Protein AF-A0A945AU11-F1 (afdb_monomer)

Structure (mmCIF, N/CA/C/O backbone):
data_AF-A0A945AU11-F1
#
_entry.id   AF-A0A945AU11-F1
#
loop_
_atom_site.group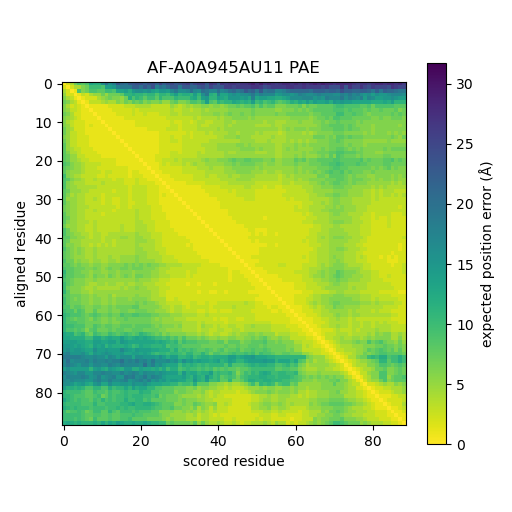_PDB
_atom_site.id
_atom_site.type_symbol
_atom_site.label_atom_id
_atom_site.label_alt_id
_atom_site.label_comp_id
_atom_site.label_asym_id
_atom_site.label_entity_id
_atom_site.label_seq_id
_atom_site.pdbx_PDB_ins_code
_atom_site.Cartn_x
_atom_site.Cartn_y
_atom_site.Cartn_z
_atom_site.occupancy
_atom_site.B_iso_or_equiv
_atom_site.auth_seq_id
_atom_site.auth_comp_id
_atom_site.auth_asy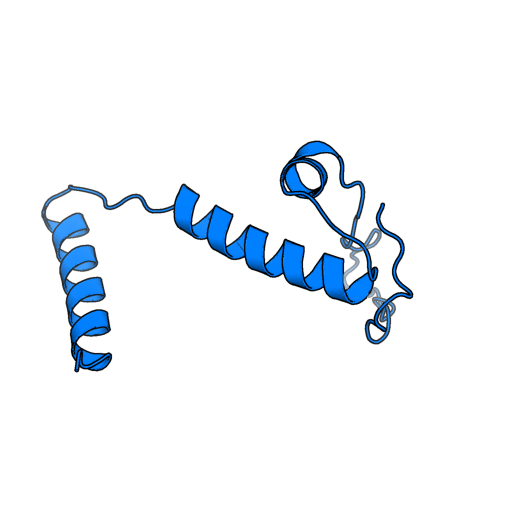m_id
_atom_site.auth_atom_id
_atom_site.pdbx_PDB_model_num
ATOM 1 N N . GLN A 1 1 ? -25.724 -14.800 5.855 1.00 51.56 1 GLN A N 1
ATOM 2 C CA . GLN A 1 1 ? -24.901 -13.909 5.008 1.00 51.56 1 GLN A CA 1
ATOM 3 C C . GLN A 1 1 ? -24.727 -12.595 5.754 1.00 51.56 1 GLN A C 1
ATOM 5 O O . GLN A 1 1 ? -25.732 -12.054 6.201 1.00 51.56 1 GLN A O 1
ATOM 10 N N . GLY A 1 2 ? -23.492 -12.126 5.957 1.00 62.88 2 GLY A N 1
ATOM 11 C CA . GLY A 1 2 ? -23.247 -10.820 6.577 1.00 62.88 2 GLY A CA 1
ATOM 12 C C . GLY A 1 2 ? -23.673 -9.702 5.628 1.00 62.88 2 GLY A C 1
ATOM 13 O O . GLY A 1 2 ? -23.357 -9.753 4.440 1.00 62.88 2 GLY A O 1
ATOM 14 N N . LYS A 1 3 ? -24.431 -8.720 6.118 1.00 78.81 3 LYS A N 1
ATOM 15 C CA . LYS A 1 3 ? -24.800 -7.551 5.317 1.00 78.81 3 LYS A CA 1
ATOM 16 C C . LYS A 1 3 ? -23.648 -6.556 5.405 1.00 78.81 3 LYS A C 1
ATOM 18 O O . LYS A 1 3 ? -23.377 -6.033 6.476 1.00 78.81 3 LYS A O 1
ATOM 23 N N . ILE A 1 4 ? -22.990 -6.266 4.284 1.00 77.00 4 ILE A N 1
ATOM 24 C CA . ILE A 1 4 ? -21.866 -5.309 4.217 1.00 77.00 4 ILE A CA 1
ATOM 25 C C . ILE A 1 4 ? -22.246 -3.936 4.803 1.00 77.00 4 ILE A C 1
ATOM 27 O O . ILE A 1 4 ? -21.433 -3.284 5.448 1.00 77.00 4 ILE A O 1
ATOM 31 N N . LYS A 1 5 ? -23.511 -3.525 4.644 1.00 79.31 5 LYS A N 1
ATOM 32 C CA . LYS A 1 5 ? -24.057 -2.309 5.260 1.00 79.31 5 LYS A CA 1
ATOM 33 C C . LYS A 1 5 ? -23.874 -2.283 6.784 1.00 79.31 5 LYS A C 1
ATOM 35 O O . LYS A 1 5 ? -23.565 -1.228 7.327 1.00 79.31 5 LYS A O 1
ATOM 40 N N . ASP A 1 6 ? -24.046 -3.424 7.444 1.00 90.38 6 ASP A N 1
ATOM 41 C CA . ASP A 1 6 ? -23.943 -3.533 8.899 1.00 90.38 6 ASP A CA 1
ATOM 42 C C . ASP A 1 6 ? -22.470 -3.425 9.341 1.00 90.38 6 ASP A C 1
ATOM 44 O O . ASP A 1 6 ? -22.188 -2.838 10.380 1.00 90.38 6 ASP A O 1
ATOM 48 N N . ALA A 1 7 ? -21.520 -3.887 8.514 1.00 90.06 7 ALA A N 1
ATOM 49 C CA . ALA A 1 7 ? -20.084 -3.770 8.787 1.00 90.06 7 ALA A CA 1
ATOM 50 C C . ALA A 1 7 ? -19.599 -2.310 8.776 1.00 90.06 7 ALA A C 1
ATOM 52 O O . ALA A 1 7 ? -18.941 -1.883 9.717 1.00 90.06 7 ALA A O 1
ATOM 53 N N . TYR A 1 8 ? -19.989 -1.515 7.771 1.00 91.75 8 TYR A N 1
ATOM 54 C CA . TYR A 1 8 ? -19.639 -0.086 7.732 1.00 91.75 8 TYR A CA 1
ATOM 55 C C . TYR A 1 8 ? -20.276 0.713 8.872 1.00 91.75 8 TYR A C 1
ATOM 57 O O . TYR A 1 8 ? -19.705 1.690 9.351 1.00 91.75 8 TYR A O 1
ATOM 65 N N . GLN A 1 9 ? -21.489 0.345 9.293 1.00 94.62 9 GLN A N 1
ATOM 66 C CA . GLN A 1 9 ? -22.121 0.988 10.447 1.00 94.62 9 GLN A CA 1
ATOM 67 C C . GLN A 1 9 ? -21.356 0.689 11.737 1.00 94.62 9 GLN A C 1
ATOM 69 O O . GLN A 1 9 ? -21.216 1.578 12.576 1.00 94.62 9 GLN A O 1
ATOM 74 N N . GLU A 1 10 ? -20.847 -0.533 11.876 1.00 94.44 10 GLU A N 1
ATOM 75 C CA . GLU A 1 10 ? -20.072 -0.935 13.043 1.00 94.44 10 GLU A CA 1
ATOM 76 C C . GLU A 1 10 ? -18.672 -0.313 13.065 1.00 94.44 10 GLU A C 1
ATOM 78 O O . GLU A 1 10 ? -18.254 0.178 14.107 1.00 94.44 10 GLU A O 1
ATOM 83 N N . GLU A 1 11 ? -17.991 -0.220 11.921 1.00 93.94 11 GLU A N 1
ATOM 84 C CA . GLU A 1 11 ? -16.708 0.486 11.798 1.00 93.94 11 GLU A CA 1
ATOM 85 C C . GLU A 1 11 ? -16.824 1.943 12.277 1.00 93.94 11 GLU A C 1
ATOM 87 O O . GLU A 1 11 ? -16.068 2.390 13.142 1.00 93.94 11 GLU A O 1
ATOM 92 N N . HIS A 1 12 ? -17.834 2.679 11.794 1.00 95.44 12 HIS A N 1
ATOM 93 C CA . HIS A 1 12 ? -18.073 4.051 12.243 1.00 95.44 12 HIS A CA 1
ATOM 94 C C . HIS A 1 12 ? -18.436 4.126 13.729 1.00 95.44 12 HIS A C 1
ATOM 96 O O . HIS A 1 12 ? -17.995 5.050 14.415 1.00 95.44 12 HIS A O 1
ATOM 102 N N . ARG A 1 13 ? -19.237 3.179 14.244 1.00 96.06 13 ARG A N 1
ATOM 103 C CA . ARG A 1 13 ? -19.553 3.108 15.678 1.00 96.06 13 ARG A CA 1
ATOM 104 C C . ARG A 1 13 ? -18.272 2.952 16.496 1.00 96.06 13 ARG A C 1
ATOM 106 O O . ARG A 1 13 ? -18.081 3.719 17.436 1.00 96.06 13 ARG A O 1
ATOM 113 N N . ALA A 1 14 ? -17.415 2.002 16.128 1.00 96.00 14 ALA A N 1
ATOM 114 C CA . ALA A 1 14 ? -16.159 1.718 16.811 1.00 96.00 14 ALA A CA 1
ATOM 115 C C . ALA A 1 14 ? -15.215 2.928 16.783 1.00 96.00 14 ALA A C 1
ATOM 117 O O . ALA A 1 14 ? -14.693 3.321 17.826 1.00 96.00 14 ALA A O 1
ATOM 118 N N . LEU A 1 15 ? -15.075 3.588 15.628 1.00 96.62 15 LEU A N 1
ATOM 119 C CA . LEU A 1 15 ? -14.280 4.810 15.501 1.00 96.62 15 LEU A CA 1
ATOM 120 C C . LEU A 1 15 ? -14.810 5.928 16.410 1.00 96.62 15 LEU A C 1
ATOM 122 O O . LEU A 1 15 ? -14.051 6.508 17.183 1.00 96.62 15 LEU A O 1
ATOM 126 N N . ILE A 1 16 ? -16.114 6.218 16.368 1.00 97.75 16 ILE A N 1
ATOM 127 C CA . ILE A 1 16 ? -16.713 7.267 17.208 1.00 97.75 16 ILE A CA 1
ATOM 128 C C . ILE A 1 16 ? -16.532 6.944 18.696 1.00 97.75 16 ILE A C 1
ATOM 130 O O . ILE A 1 16 ? -16.207 7.842 19.475 1.00 97.75 16 ILE A O 1
ATOM 134 N N . GLN A 1 17 ? -16.727 5.684 19.090 1.00 98.12 17 GLN A N 1
ATOM 135 C CA . GLN A 1 17 ? -16.548 5.243 20.472 1.00 98.12 17 GLN A CA 1
ATOM 136 C C . GLN A 1 17 ? -15.092 5.413 20.927 1.00 98.12 17 GLN A C 1
ATOM 138 O O . GLN A 1 17 ? -14.862 6.009 21.973 1.00 98.12 17 GLN A O 1
ATOM 143 N N . SER A 1 18 ? -14.119 4.997 20.107 1.00 97.69 18 SER A N 1
ATOM 144 C CA . SER A 1 18 ? -12.681 5.131 20.401 1.00 97.69 18 SER A CA 1
ATOM 145 C C . SER A 1 18 ? -12.259 6.576 20.686 1.00 97.69 18 SER A C 1
ATOM 147 O O . SER A 1 18 ? -11.452 6.825 21.580 1.00 97.69 18 SER A O 1
ATOM 149 N N . ILE A 1 19 ? -12.852 7.539 19.970 1.00 97.62 19 ILE A N 1
ATOM 150 C CA . ILE A 1 19 ? -12.599 8.972 20.161 1.00 97.62 19 ILE A CA 1
ATOM 151 C C . ILE A 1 19 ? -13.238 9.469 21.460 1.00 97.62 19 ILE A C 1
ATOM 153 O O . ILE A 1 19 ? -12.611 10.218 22.201 1.00 97.62 19 ILE A O 1
ATOM 157 N N . ARG A 1 20 ? -14.489 9.077 21.734 1.00 98.25 20 ARG A N 1
ATOM 158 C CA . ARG A 1 20 ? -15.238 9.535 22.918 1.00 98.25 20 ARG A CA 1
ATOM 159 C C . ARG A 1 20 ? -14.699 8.971 24.227 1.00 98.25 20 ARG A C 1
ATOM 161 O O . ARG A 1 20 ? -14.749 9.671 25.231 1.00 98.25 20 ARG A O 1
ATOM 168 N N . ASP A 1 21 ? -14.201 7.743 24.191 1.00 98.25 21 ASP A N 1
ATOM 169 C CA . ASP A 1 21 ? -13.670 7.042 25.362 1.00 98.25 21 ASP A CA 1
ATOM 170 C C . ASP A 1 21 ? -12.162 7.254 25.548 1.00 98.25 21 ASP A C 1
ATOM 172 O O . ASP A 1 21 ? -11.576 6.695 26.472 1.00 98.25 21 ASP A O 1
ATOM 176 N N . GLU A 1 22 ? -11.516 8.018 24.659 1.00 97.19 22 GLU A N 1
ATOM 177 C CA . GLU A 1 22 ? -10.057 8.186 24.627 1.00 97.19 22 GLU A CA 1
ATOM 178 C C . GLU A 1 22 ? -9.311 6.834 24.573 1.00 97.19 22 GLU A C 1
ATOM 180 O O . GLU A 1 22 ? -8.255 6.658 25.180 1.00 97.19 22 GLU A O 1
ATOM 185 N N . GLN A 1 23 ? -9.865 5.859 23.843 1.00 97.75 23 GLN A N 1
ATOM 186 C CA . GLN A 1 23 ? -9.302 4.517 23.646 1.00 97.75 23 GLN A CA 1
ATOM 187 C C . GLN A 1 23 ? -9.015 4.279 22.156 1.00 97.75 23 GLN A C 1
ATOM 189 O O . GLN A 1 23 ? -9.857 3.705 21.465 1.00 97.75 23 GLN A O 1
ATOM 194 N N . PRO A 1 24 ? -7.859 4.721 21.624 1.00 95.25 24 PRO A N 1
ATOM 195 C CA . PRO A 1 24 ? -7.579 4.680 20.192 1.00 95.25 24 PRO A CA 1
ATOM 196 C C . PRO A 1 24 ? -7.530 3.261 19.618 1.00 95.25 24 PRO A C 1
ATOM 198 O O . PRO A 1 24 ? -6.900 2.366 20.182 1.00 95.25 24 PRO A O 1
ATOM 201 N N . ILE A 1 25 ? -8.109 3.091 18.430 1.00 96.12 25 ILE A N 1
ATOM 202 C CA . ILE A 1 25 ? -7.925 1.901 17.593 1.00 96.12 25 ILE A CA 1
ATOM 203 C C . ILE A 1 25 ? -6.739 2.171 16.658 1.00 96.12 25 ILE A C 1
ATOM 205 O O . ILE A 1 25 ? -6.750 3.146 15.906 1.00 96.12 25 ILE A O 1
ATOM 209 N N . VAL A 1 26 ? -5.699 1.332 16.713 1.00 95.31 26 VAL A N 1
ATOM 210 C CA . VAL A 1 26 ? -4.469 1.505 15.920 1.00 95.31 26 VAL A CA 1
ATOM 211 C C . VAL A 1 26 ? -4.289 0.331 14.962 1.00 95.31 26 VAL A C 1
ATOM 213 O O . VAL A 1 26 ? -3.768 -0.715 15.334 1.00 95.31 26 VAL A O 1
ATOM 216 N N . GLU A 1 27 ? -4.667 0.541 13.702 1.00 95.31 27 GLU A N 1
ATOM 217 C CA . GLU A 1 27 ? -4.538 -0.442 12.609 1.00 95.31 27 GLU A CA 1
ATOM 218 C C . GLU A 1 27 ? -3.487 -0.018 11.566 1.00 95.31 27 GLU A C 1
ATOM 220 O O . GLU A 1 27 ? -3.472 -0.494 10.427 1.00 95.31 27 GLU A O 1
ATOM 225 N N . LEU A 1 28 ? -2.592 0.905 11.944 1.00 95.56 28 LEU A N 1
ATOM 226 C CA . LEU A 1 28 ? -1.618 1.521 11.038 1.00 95.56 28 LEU A CA 1
ATOM 227 C C . LEU A 1 28 ? -0.766 0.475 10.313 1.00 95.56 28 LEU A C 1
ATOM 229 O O . LEU A 1 28 ? -0.630 0.538 9.094 1.00 95.56 28 LEU A O 1
ATOM 233 N N . GLN A 1 29 ? -0.220 -0.493 11.053 1.00 96.38 29 GLN A N 1
ATOM 234 C CA . GLN A 1 29 ? 0.638 -1.528 10.479 1.00 96.38 29 GLN A CA 1
ATOM 235 C C . GLN A 1 29 ? -0.131 -2.407 9.489 1.00 96.38 29 GLN A C 1
ATOM 237 O O . GLN A 1 29 ? 0.296 -2.559 8.354 1.00 96.38 29 GLN A O 1
ATOM 242 N N . GLN A 1 30 ? -1.302 -2.915 9.874 1.00 96.50 30 GLN A N 1
ATOM 243 C CA . GLN A 1 30 ? -2.123 -3.767 9.005 1.00 96.50 30 GLN A CA 1
ATOM 244 C C . GLN A 1 30 ? -2.554 -3.033 7.727 1.00 96.50 30 GLN A C 1
ATOM 246 O O . GLN A 1 30 ? -2.566 -3.615 6.643 1.00 96.50 30 GLN A O 1
ATOM 251 N N . THR A 1 31 ? -2.861 -1.740 7.837 1.00 96.56 31 THR A N 1
ATOM 252 C CA . THR A 1 31 ? -3.244 -0.898 6.696 1.00 96.56 31 THR A CA 1
ATOM 253 C C . THR A 1 31 ? -2.058 -0.622 5.770 1.00 96.56 31 THR A C 1
ATOM 255 O O . THR A 1 31 ? -2.187 -0.714 4.542 1.00 96.56 31 THR A O 1
ATOM 258 N N . ALA A 1 32 ? -0.892 -0.313 6.344 1.00 96.56 32 ALA A N 1
ATOM 259 C CA . ALA A 1 32 ? 0.3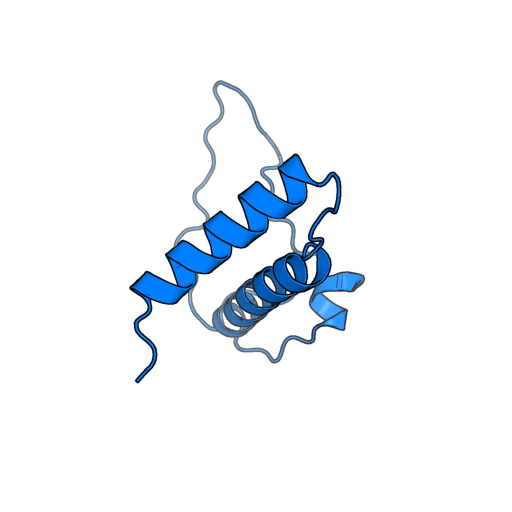49 -0.154 5.595 1.00 96.56 32 ALA A CA 1
ATOM 260 C C . ALA A 1 32 ? 0.713 -1.457 4.873 1.00 96.56 32 ALA A C 1
ATOM 262 O O . ALA A 1 32 ? 1.026 -1.435 3.680 1.00 96.56 32 ALA A O 1
ATOM 263 N N . ASP A 1 33 ? 0.566 -2.593 5.555 1.00 96.94 33 ASP A N 1
ATOM 264 C CA . ASP A 1 33 ? 0.911 -3.889 4.999 1.00 96.94 33 ASP A CA 1
ATOM 265 C C . ASP A 1 33 ? -0.031 -4.291 3.858 1.00 96.94 33 ASP A C 1
ATOM 267 O O . ASP A 1 33 ? 0.421 -4.712 2.793 1.00 96.94 33 ASP A O 1
ATOM 271 N N . SER A 1 34 ? -1.339 -4.072 4.024 1.00 97.31 34 SER A N 1
ATOM 272 C CA . SER A 1 34 ? -2.347 -4.270 2.973 1.00 97.31 34 SER A CA 1
ATOM 273 C C . SER A 1 34 ? -2.026 -3.456 1.712 1.00 97.31 34 SER A C 1
ATOM 275 O O . SER A 1 34 ? -2.051 -3.972 0.588 1.00 97.31 34 SER A O 1
ATOM 277 N N . SER A 1 35 ? -1.629 -2.195 1.897 1.00 97.06 35 SER A N 1
ATOM 278 C CA . SER A 1 35 ? -1.222 -1.314 0.797 1.00 97.06 35 SER A CA 1
ATOM 279 C C . SER A 1 35 ? 0.052 -1.814 0.109 1.00 97.06 35 SER A C 1
ATOM 281 O O . SER A 1 35 ?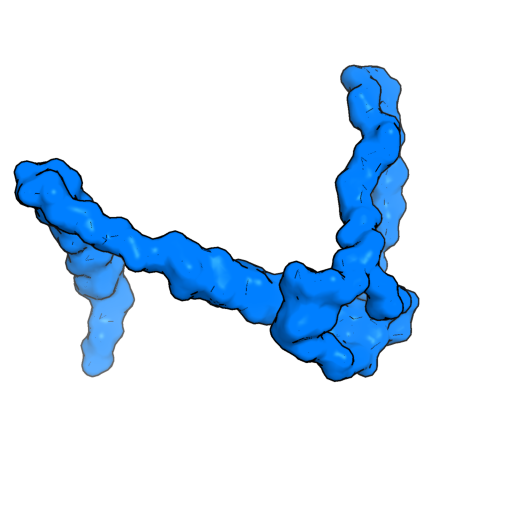 0.130 -1.827 -1.122 1.00 97.06 35 SER A O 1
ATOM 283 N N . MET A 1 36 ? 1.037 -2.285 0.879 1.00 96.81 36 MET A N 1
ATOM 284 C CA . MET A 1 36 ? 2.273 -2.855 0.341 1.00 96.81 36 MET A CA 1
ATOM 285 C C . MET A 1 36 ? 2.010 -4.128 -0.475 1.00 96.81 36 MET A C 1
ATOM 287 O O . MET A 1 36 ? 2.589 -4.294 -1.548 1.00 96.81 36 MET A O 1
ATOM 291 N N . VAL A 1 37 ? 1.086 -4.997 -0.048 1.00 96.50 37 VAL A N 1
ATOM 292 C CA . VAL A 1 37 ? 0.686 -6.185 -0.827 1.00 96.50 37 VAL A CA 1
ATOM 293 C C . VAL A 1 37 ? 0.105 -5.797 -2.192 1.00 96.50 37 VAL A C 1
ATOM 295 O O . VAL A 1 37 ? 0.425 -6.430 -3.203 1.00 96.50 37 VAL A O 1
ATOM 298 N N . ALA A 1 38 ? -0.698 -4.732 -2.264 1.00 96.88 38 ALA A N 1
ATOM 299 C CA . ALA A 1 38 ? -1.206 -4.232 -3.542 1.00 96.88 38 ALA A CA 1
ATOM 300 C C . ALA A 1 38 ? -0.069 -3.742 -4.464 1.00 96.88 38 ALA A C 1
ATOM 302 O O . ALA A 1 38 ? -0.065 -4.035 -5.665 1.00 96.88 38 ALA A O 1
ATOM 303 N N . ILE A 1 39 ? 0.928 -3.045 -3.905 1.00 95.38 39 ILE A N 1
ATOM 304 C CA . ILE A 1 39 ? 2.119 -2.593 -4.642 1.00 95.38 39 ILE A CA 1
ATOM 305 C C . ILE A 1 39 ? 2.941 -3.793 -5.130 1.00 95.38 39 ILE A C 1
ATOM 307 O O . ILE A 1 39 ? 3.299 -3.841 -6.306 1.00 95.38 39 ILE A O 1
ATOM 311 N N . LEU A 1 40 ? 3.180 -4.789 -4.274 1.00 96.62 40 LEU A N 1
ATOM 312 C CA . LEU A 1 40 ? 3.864 -6.039 -4.621 1.00 96.62 40 LEU A CA 1
ATOM 313 C C . LEU A 1 40 ? 3.215 -6.726 -5.825 1.00 96.62 40 LEU A C 1
ATOM 315 O O . LEU A 1 40 ? 3.903 -7.062 -6.790 1.00 96.62 40 LEU A O 1
ATOM 319 N N . GLY A 1 41 ? 1.888 -6.887 -5.804 1.00 94.94 41 GLY A N 1
ATOM 320 C CA . GLY A 1 41 ? 1.142 -7.484 -6.912 1.00 94.94 41 GLY A CA 1
ATOM 321 C C . GLY A 1 41 ? 1.297 -6.696 -8.216 1.00 94.94 41 GLY A C 1
ATOM 322 O O . GLY A 1 41 ? 1.547 -7.278 -9.275 1.00 94.94 41 GLY A O 1
ATOM 323 N N . ARG A 1 42 ? 1.231 -5.362 -8.139 1.00 94.62 42 ARG A N 1
ATOM 324 C CA . ARG A 1 42 ? 1.461 -4.472 -9.286 1.00 94.62 42 ARG A CA 1
ATOM 325 C C . ARG A 1 42 ? 2.874 -4.625 -9.857 1.00 94.62 42 ARG A C 1
ATOM 327 O O . ARG A 1 42 ? 3.023 -4.769 -11.070 1.00 94.62 42 ARG A O 1
ATOM 334 N N . VAL A 1 43 ? 3.908 -4.602 -9.016 1.00 95.06 43 VAL A N 1
ATOM 335 C CA . VAL A 1 43 ? 5.308 -4.734 -9.460 1.00 95.06 43 VAL A CA 1
ATOM 336 C C . VAL A 1 43 ? 5.554 -6.121 -10.055 1.00 95.06 43 VAL A C 1
ATOM 338 O O . VAL A 1 43 ? 6.178 -6.227 -11.113 1.00 95.06 43 VAL A O 1
ATOM 341 N N . ALA A 1 44 ? 5.007 -7.179 -9.453 1.00 95.31 44 ALA A N 1
ATOM 342 C CA . ALA A 1 44 ? 5.088 -8.533 -9.996 1.00 95.31 44 ALA A CA 1
ATOM 343 C C . ALA A 1 44 ? 4.453 -8.627 -11.394 1.00 95.31 44 ALA A C 1
ATOM 345 O O . ALA A 1 44 ? 5.062 -9.180 -12.311 1.00 95.31 44 ALA A O 1
ATOM 346 N N . ALA A 1 45 ? 3.279 -8.021 -11.599 1.00 94.75 45 ALA A N 1
ATOM 347 C CA . ALA A 1 45 ? 2.620 -7.986 -12.904 1.00 94.75 45 ALA A CA 1
ATOM 348 C C . ALA A 1 45 ? 3.439 -7.215 -13.956 1.00 94.75 45 ALA A C 1
ATOM 350 O O . ALA A 1 45 ? 3.594 -7.673 -15.088 1.00 94.75 45 ALA A O 1
ATOM 351 N N . TYR A 1 46 ? 3.994 -6.057 -13.593 1.00 93.94 46 TYR A N 1
ATOM 352 C CA . TYR A 1 46 ? 4.741 -5.206 -14.527 1.00 93.94 46 TYR A CA 1
ATOM 353 C C . TYR A 1 46 ? 6.100 -5.790 -14.908 1.00 93.94 46 TYR A C 1
ATOM 355 O O . TYR A 1 46 ? 6.529 -5.666 -16.055 1.00 93.94 46 TYR A O 1
ATOM 363 N N . THR A 1 47 ? 6.761 -6.461 -13.968 1.00 94.38 47 THR A N 1
ATOM 364 C CA . THR A 1 47 ? 8.089 -7.052 -14.184 1.00 94.38 47 THR A CA 1
ATOM 365 C C . THR A 1 47 ? 8.033 -8.491 -14.694 1.00 94.38 47 THR A C 1
ATOM 367 O O . THR A 1 47 ? 8.998 -8.974 -15.284 1.00 94.38 47 THR A O 1
ATOM 370 N N . GLY A 1 48 ? 6.915 -9.194 -14.484 1.00 95.19 48 GLY A N 1
ATOM 371 C CA . GLY A 1 48 ? 6.805 -10.630 -14.752 1.00 95.19 48 GLY A CA 1
ATOM 372 C C . GLY A 1 48 ? 7.716 -11.475 -13.854 1.00 95.19 48 GLY A C 1
ATOM 373 O O . GLY A 1 48 ? 8.107 -12.579 -14.236 1.00 95.19 48 GLY A O 1
ATOM 374 N N . LYS A 1 49 ? 8.119 -10.947 -12.690 1.00 94.31 49 LYS A N 1
ATOM 375 C CA . LYS A 1 49 ? 9.021 -11.603 -11.736 1.00 94.31 49 LYS A CA 1
ATOM 376 C C . LYS A 1 49 ? 8.311 -11.888 -10.419 1.00 94.31 49 LYS A C 1
ATOM 378 O O . LYS A 1 49 ? 7.350 -11.221 -10.048 1.00 94.31 49 LYS A O 1
ATOM 383 N N . LYS A 1 50 ? 8.832 -12.876 -9.688 1.00 94.38 50 LYS A N 1
ATOM 384 C CA . LYS A 1 50 ? 8.497 -13.060 -8.276 1.00 94.38 50 LYS A CA 1
ATOM 385 C C . LYS A 1 50 ? 9.155 -11.929 -7.487 1.00 94.38 50 LYS A C 1
ATOM 387 O O . LYS A 1 50 ? 10.371 -11.784 -7.553 1.00 94.38 50 LYS A O 1
ATOM 392 N N . VAL A 1 51 ? 8.354 -11.170 -6.752 1.00 95.25 51 VAL A N 1
ATOM 393 C CA . VAL A 1 51 ? 8.811 -10.075 -5.890 1.00 95.25 51 VAL A CA 1
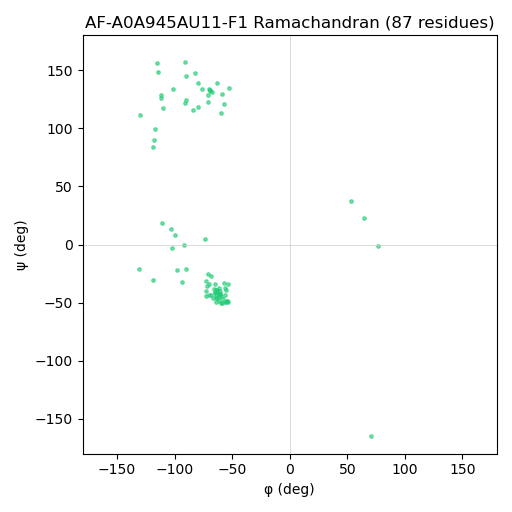ATOM 394 C C . VAL A 1 51 ? 8.572 -10.491 -4.440 1.00 95.25 51 VAL A C 1
ATOM 396 O O . VAL A 1 51 ? 7.479 -10.959 -4.116 1.00 95.25 51 VAL A O 1
ATOM 399 N N . SER A 1 52 ? 9.595 -10.401 -3.589 1.00 96.62 52 SER A N 1
ATOM 400 C CA . SER A 1 52 ? 9.474 -10.697 -2.158 1.00 96.62 52 SER A CA 1
ATOM 401 C C . SER A 1 52 ? 9.126 -9.441 -1.364 1.00 96.62 52 SER A C 1
ATOM 403 O O . SER A 1 52 ? 9.386 -8.318 -1.796 1.00 96.62 52 SER A O 1
ATOM 405 N N . TRP A 1 53 ? 8.545 -9.655 -0.185 1.00 96.50 53 TRP A N 1
ATOM 406 C CA . TRP A 1 53 ? 8.290 -8.594 0.784 1.00 96.50 53 TRP A CA 1
ATOM 407 C C . TRP A 1 53 ? 9.573 -7.845 1.161 1.00 96.50 53 TRP A C 1
ATOM 409 O O . TRP A 1 53 ? 9.624 -6.620 1.063 1.00 96.50 53 TRP A O 1
ATOM 419 N N . ASP A 1 54 ? 10.621 -8.594 1.511 1.00 97.12 54 ASP A N 1
ATOM 420 C CA . ASP A 1 54 ? 11.923 -8.040 1.886 1.00 97.12 54 ASP A CA 1
ATOM 421 C C . ASP A 1 54 ? 12.491 -7.177 0.760 1.00 97.12 54 ASP A C 1
ATOM 423 O O . ASP A 1 54 ? 12.817 -6.021 0.996 1.00 97.12 54 ASP A O 1
ATOM 427 N N . PHE A 1 55 ? 12.466 -7.657 -0.491 1.00 95.94 55 PHE A N 1
ATOM 428 C CA . PHE A 1 55 ? 12.949 -6.869 -1.625 1.00 95.94 55 PHE A CA 1
ATOM 429 C C . PHE A 1 55 ? 12.255 -5.502 -1.707 1.00 95.94 55 PHE A 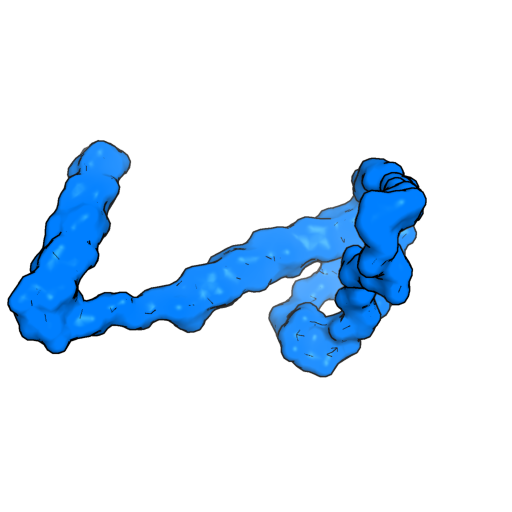C 1
ATOM 431 O O . PHE A 1 55 ? 12.918 -4.474 -1.812 1.00 95.94 55 PHE A O 1
ATOM 438 N N . MET A 1 56 ? 10.921 -5.462 -1.619 1.00 95.31 56 MET A N 1
ATOM 439 C CA . MET A 1 56 ? 10.180 -4.198 -1.721 1.00 95.31 56 MET A CA 1
ATOM 440 C C . MET A 1 56 ? 10.395 -3.256 -0.539 1.00 95.31 56 MET A C 1
ATOM 442 O O . MET A 1 56 ? 10.230 -2.049 -0.700 1.00 95.31 56 MET A O 1
ATOM 446 N N . THR A 1 57 ? 10.711 -3.788 0.640 1.00 94.69 57 THR A N 1
ATOM 447 C CA . THR A 1 57 ? 10.809 -2.999 1.875 1.00 94.69 57 THR A CA 1
ATOM 448 C C . THR A 1 57 ? 12.239 -2.601 2.226 1.00 94.69 57 THR A C 1
ATOM 450 O O . THR A 1 57 ? 12.417 -1.622 2.949 1.00 94.69 57 THR A O 1
ATOM 453 N N . THR A 1 58 ? 13.252 -3.309 1.715 1.00 95.31 58 THR A N 1
ATOM 454 C CA . THR A 1 58 ? 14.657 -3.088 2.094 1.00 95.31 58 THR A CA 1
ATOM 455 C C . THR A 1 58 ? 15.633 -2.954 0.921 1.00 95.31 58 THR A C 1
ATOM 457 O O . THR A 1 58 ? 16.698 -2.371 1.121 1.00 95.31 58 THR A O 1
ATOM 460 N N . GLU A 1 59 ? 15.304 -3.435 -0.286 1.00 95.31 59 GLU A N 1
ATOM 461 C CA . GLU A 1 59 ? 16.266 -3.518 -1.407 1.00 95.31 59 GLU A CA 1
ATOM 462 C C . GLU A 1 59 ? 15.882 -2.691 -2.646 1.00 95.31 59 GLU A C 1
ATOM 464 O O . GLU A 1 59 ? 16.769 -2.231 -3.362 1.00 95.31 59 GLU A O 1
ATOM 469 N N . SER A 1 60 ? 14.587 -2.496 -2.911 1.00 94.44 60 SER A N 1
ATOM 470 C CA . SER A 1 60 ? 14.066 -1.822 -4.110 1.00 94.44 60 SER A CA 1
ATOM 471 C C . SER A 1 60 ? 14.623 -0.403 -4.266 1.00 94.44 60 SER A C 1
ATOM 473 O O . SER A 1 60 ? 14.364 0.466 -3.433 1.00 94.44 60 SER A O 1
ATOM 475 N N . ALA A 1 61 ? 15.294 -0.130 -5.388 1.00 94.88 61 ALA A N 1
ATOM 476 C CA . ALA A 1 61 ? 15.819 1.191 -5.739 1.00 94.88 61 ALA A CA 1
ATOM 477 C C . ALA A 1 61 ? 14.921 1.965 -6.724 1.00 94.88 61 ALA A C 1
ATOM 479 O O . ALA A 1 61 ? 15.314 3.018 -7.237 1.00 94.88 61 ALA A O 1
ATOM 480 N N . LEU A 1 62 ? 13.721 1.452 -7.020 1.00 90.94 62 LEU A N 1
ATOM 481 C CA . LEU A 1 62 ? 12.760 2.104 -7.906 1.00 90.94 62 LEU A CA 1
ATOM 482 C C . LEU A 1 62 ? 12.338 3.493 -7.391 1.00 90.94 62 LEU A C 1
ATOM 484 O O . LEU A 1 62 ? 11.602 3.615 -6.414 1.00 90.94 62 LEU A O 1
ATOM 488 N N . ASP A 1 63 ? 12.721 4.533 -8.131 1.00 90.56 63 ASP A N 1
ATOM 489 C CA . ASP A 1 63 ? 12.296 5.912 -7.894 1.00 90.56 63 ASP A CA 1
ATOM 490 C C . ASP A 1 63 ? 11.341 6.381 -9.000 1.00 90.56 63 ASP A C 1
ATOM 492 O O . ASP A 1 63 ? 11.699 6.440 -10.179 1.00 90.56 63 ASP A O 1
ATOM 496 N N . LEU A 1 64 ? 10.108 6.701 -8.607 1.00 86.81 64 LEU A N 1
ATOM 497 C CA . LEU A 1 64 ? 9.062 7.222 -9.491 1.00 86.81 64 LEU A CA 1
ATOM 498 C C . LEU A 1 64 ? 8.867 8.735 -9.340 1.00 86.81 64 LEU A C 1
ATOM 500 O O . LEU A 1 64 ? 8.027 9.315 -10.032 1.00 86.81 64 LEU A O 1
ATOM 504 N N . PHE A 1 65 ? 9.589 9.376 -8.422 1.00 88.44 65 PHE A N 1
ATOM 505 C CA . PHE A 1 65 ? 9.416 10.788 -8.142 1.00 88.44 65 PHE A CA 1
ATOM 506 C C . PHE A 1 65 ? 10.059 11.641 -9.250 1.00 88.44 65 PHE A C 1
ATOM 508 O O . PHE A 1 65 ? 11.205 11.395 -9.645 1.00 88.44 65 PHE A O 1
ATOM 515 N N . PRO A 1 66 ? 9.363 12.671 -9.765 1.00 87.19 66 PRO A N 1
ATOM 516 C CA . PRO A 1 66 ? 9.941 13.570 -10.755 1.00 87.19 66 PRO A CA 1
ATOM 517 C C . PRO A 1 66 ? 11.208 14.257 -10.236 1.00 87.19 66 PRO A C 1
ATOM 519 O O . PRO A 1 66 ? 11.200 14.886 -9.180 1.00 87.19 66 PRO A O 1
ATOM 522 N N . LYS A 1 67 ? 12.299 14.205 -11.009 1.00 86.00 67 LYS A N 1
ATOM 523 C CA . LYS A 1 67 ? 13.565 14.868 -10.641 1.00 86.00 67 LYS A CA 1
ATOM 524 C C . LYS A 1 67 ? 13.498 16.392 -10.728 1.00 86.00 67 LYS A C 1
ATOM 526 O O . LYS A 1 67 ? 14.258 17.084 -10.058 1.00 86.00 67 LYS A O 1
ATOM 531 N N . THR A 1 68 ? 12.601 16.923 -11.554 1.00 86.00 68 THR A N 1
ATOM 532 C CA . THR A 1 68 ? 12.410 18.362 -11.734 1.00 86.00 68 THR A CA 1
ATOM 533 C C . THR A 1 68 ? 10.931 18.679 -11.602 1.00 86.00 68 THR A C 1
ATOM 535 O O . THR A 1 68 ? 10.130 18.286 -12.445 1.00 86.00 68 THR A O 1
ATOM 538 N N . LEU A 1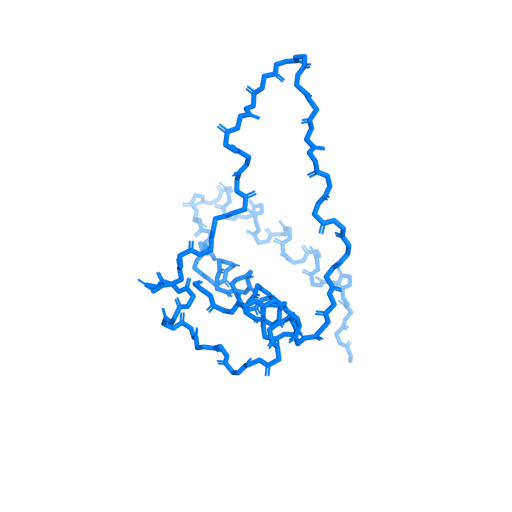 69 ? 10.578 19.386 -10.529 1.00 87.38 69 LEU A N 1
ATOM 539 C CA . LEU A 1 69 ? 9.218 19.830 -10.249 1.00 87.38 69 LEU A CA 1
ATOM 540 C C . LEU A 1 69 ? 9.203 21.362 -10.235 1.00 87.38 69 LEU A C 1
ATOM 542 O O . LEU A 1 69 ? 9.472 21.990 -9.214 1.00 87.38 69 LEU A O 1
ATOM 546 N N . THR A 1 70 ? 8.954 21.969 -11.393 1.00 89.81 70 THR A N 1
ATOM 547 C CA . THR A 1 70 ? 8.855 23.427 -11.548 1.00 89.81 70 THR A CA 1
ATOM 548 C C . THR A 1 70 ? 7.435 23.816 -11.941 1.00 89.81 70 THR A C 1
ATOM 550 O O . THR A 1 70 ? 6.750 23.071 -12.635 1.00 89.81 70 THR A O 1
ATOM 553 N N . TRP A 1 71 ? 6.992 25.004 -11.518 1.00 87.12 71 TRP A N 1
ATOM 554 C CA . TRP A 1 71 ? 5.636 25.505 -11.791 1.00 87.12 71 TRP A CA 1
ATOM 555 C C . TRP A 1 71 ? 5.287 25.578 -13.284 1.00 87.12 71 TRP A C 1
ATOM 557 O O . TRP A 1 71 ? 4.145 25.341 -13.657 1.00 87.12 71 TRP A O 1
ATOM 567 N N . ASN A 1 72 ? 6.281 25.869 -14.128 1.00 88.62 72 ASN A N 1
ATOM 568 C CA . ASN A 1 72 ? 6.137 25.933 -15.586 1.00 88.62 72 ASN A CA 1
ATOM 569 C C . ASN A 1 72 ? 6.718 24.690 -16.286 1.00 88.62 72 ASN A C 1
ATOM 571 O O . ASN A 1 72 ? 6.967 24.717 -17.490 1.00 88.62 72 ASN A O 1
ATOM 575 N N . GLY A 1 73 ? 7.017 23.633 -15.530 1.00 80.25 73 GLY A N 1
ATOM 576 C CA . GLY A 1 73 ? 7.587 22.397 -16.049 1.00 80.25 73 GLY A CA 1
ATOM 577 C C . GLY A 1 73 ? 6.516 21.475 -16.622 1.00 80.25 73 GLY A C 1
ATOM 578 O O . GLY A 1 73 ? 5.395 21.413 -16.124 1.00 80.25 73 GLY A O 1
ATOM 579 N N . SER A 1 74 ? 6.878 20.716 -17.653 1.00 80.44 74 SER A N 1
ATOM 580 C CA . SER A 1 74 ? 6.076 19.603 -18.159 1.00 80.44 74 SER A CA 1
ATOM 581 C C . SER A 1 74 ? 6.654 18.284 -17.656 1.00 80.44 74 SER A C 1
ATOM 583 O O . SER A 1 74 ? 7.863 18.069 -17.743 1.00 80.44 74 SER A O 1
ATOM 585 N N . LEU A 1 75 ? 5.801 17.387 -17.167 1.00 83.88 75 LEU A N 1
ATOM 586 C CA . LEU A 1 75 ? 6.198 16.029 -16.803 1.00 83.88 75 LEU A CA 1
ATOM 587 C C . LEU A 1 75 ? 6.034 15.123 -18.020 1.00 83.88 75 LEU A C 1
ATOM 589 O O . LEU A 1 75 ? 4.945 15.047 -18.591 1.00 83.88 75 LEU A O 1
ATOM 593 N N . GLU A 1 76 ? 7.100 14.432 -18.415 1.00 77.69 76 GLU A N 1
ATOM 594 C CA . GLU A 1 76 ? 6.982 13.413 -19.454 1.00 77.69 76 G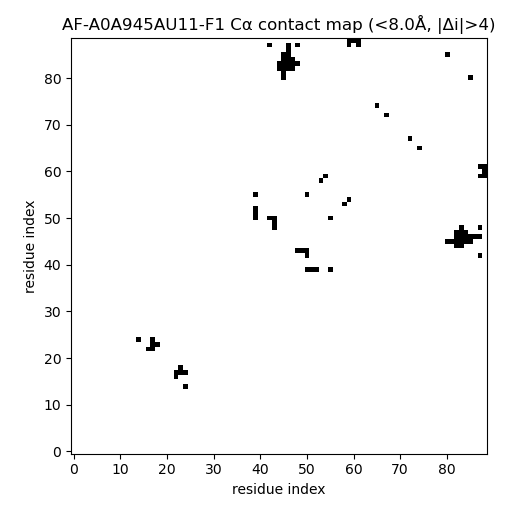LU A CA 1
ATOM 595 C C . GLU A 1 76 ? 6.158 12.232 -18.936 1.00 77.69 76 GLU A C 1
ATOM 597 O O . GLU A 1 76 ? 6.380 11.716 -17.837 1.00 77.69 76 GLU A O 1
ATOM 602 N N . SER A 1 77 ? 5.177 11.804 -19.732 1.00 79.69 77 SER A N 1
ATOM 603 C CA . SER A 1 77 ? 4.413 10.602 -19.425 1.00 79.69 77 SER A CA 1
ATOM 604 C C . SER A 1 77 ? 5.297 9.378 -19.639 1.00 79.69 77 SER A C 1
ATOM 606 O O . SER A 1 77 ? 5.841 9.181 -20.723 1.00 79.69 77 SER A O 1
ATOM 608 N N . SER A 1 78 ? 5.374 8.503 -18.639 1.00 74.25 78 SER A N 1
ATOM 609 C CA . SER A 1 78 ? 6.046 7.204 -18.754 1.00 74.25 78 SER A CA 1
ATOM 610 C C . SER A 1 78 ? 5.266 6.176 -19.593 1.00 74.25 78 SER A C 1
ATOM 612 O O . SER A 1 78 ? 5.694 5.028 -19.714 1.00 74.25 78 SER A O 1
ATOM 614 N N . GLY A 1 79 ? 4.139 6.573 -20.202 1.00 86.38 79 GLY A N 1
ATOM 615 C CA . GLY A 1 79 ? 3.253 5.689 -20.957 1.00 86.38 79 GLY A CA 1
ATOM 616 C C . GLY A 1 79 ? 2.483 4.713 -20.061 1.00 86.38 79 GLY A C 1
ATOM 617 O O . GLY A 1 79 ? 2.387 4.890 -18.846 1.00 86.38 79 GLY A O 1
ATOM 618 N N . TRP A 1 80 ? 1.900 3.672 -20.660 1.00 87.00 80 TRP A N 1
ATOM 619 C CA . TRP A 1 80 ? 1.252 2.591 -19.911 1.00 87.00 80 TRP A CA 1
ATOM 620 C C . TRP A 1 80 ? 2.237 1.463 -19.598 1.00 87.00 80 TRP A C 1
ATOM 622 O O . TRP A 1 80 ? 3.105 1.116 -20.402 1.00 87.00 80 TRP A O 1
ATOM 632 N N . ALA A 1 81 ? 2.072 0.843 -18.430 1.00 87.19 81 ALA A N 1
ATOM 633 C CA . ALA A 1 81 ? 2.863 -0.320 -18.058 1.00 87.19 81 ALA A CA 1
ATOM 634 C C . ALA A 1 81 ? 2.479 -1.531 -18.923 1.00 87.19 81 ALA A C 1
ATOM 636 O O . ALA A 1 81 ? 1.300 -1.837 -19.100 1.00 87.19 81 ALA A O 1
ATOM 637 N N . VAL A 1 82 ? 3.485 -2.234 -19.445 1.00 91.00 82 VAL A N 1
ATOM 638 C CA . VAL A 1 82 ? 3.302 -3.476 -20.204 1.00 91.00 82 VAL A CA 1
ATOM 639 C C . VAL A 1 82 ? 3.880 -4.631 -19.386 1.00 91.00 82 VAL A C 1
ATOM 641 O O . VAL A 1 82 ? 5.056 -4.556 -19.015 1.00 91.00 82 VAL A O 1
ATOM 644 N N . PRO A 1 83 ? 3.105 -5.698 -19.118 1.00 92.69 83 PRO A N 1
ATOM 645 C CA . PRO A 1 83 ? 3.580 -6.838 -18.343 1.00 92.69 83 PRO A CA 1
ATOM 646 C C . PRO A 1 83 ? 4.885 -7.429 -18.888 1.00 92.69 83 PRO A C 1
ATOM 648 O O . PRO A 1 83 ? 5.041 -7.616 -20.095 1.00 92.69 83 PRO A O 1
ATOM 651 N N . GLY A 1 84 ? 5.831 -7.710 -17.993 1.00 89.69 84 GLY A N 1
ATOM 652 C CA . GLY A 1 84 ? 7.130 -8.303 -18.319 1.00 89.69 84 GLY A CA 1
ATOM 653 C C . GLY A 1 84 ? 8.160 -7.354 -18.942 1.00 89.69 84 GLY A C 1
ATOM 654 O O . GLY A 1 84 ? 9.275 -7.793 -19.220 1.00 89.69 84 GLY A O 1
ATOM 655 N N . LYS A 1 85 ? 7.827 -6.075 -19.179 1.00 89.38 85 LYS A N 1
ATOM 656 C CA . LYS A 1 85 ? 8.778 -5.100 -19.748 1.00 89.38 85 LYS A CA 1
ATOM 657 C C . LYS A 1 85 ? 9.517 -4.285 -18.693 1.00 89.38 85 LYS A C 1
ATOM 659 O O . LYS A 1 85 ? 10.660 -3.896 -18.927 1.00 89.38 85 LYS A O 1
ATOM 664 N N . THR A 1 86 ? 8.880 -3.996 -17.561 1.00 90.50 86 THR A N 1
ATOM 665 C CA . THR A 1 86 ? 9.502 -3.199 -16.500 1.00 90.50 86 THR A CA 1
ATOM 666 C C . THR A 1 86 ? 10.612 -4.011 -15.839 1.00 90.50 86 THR A C 1
ATOM 668 O O . THR A 1 86 ? 10.433 -5.185 -15.525 1.00 90.50 86 THR A O 1
ATOM 671 N N . LYS A 1 87 ? 11.779 -3.402 -15.626 1.00 91.00 87 LYS A N 1
ATOM 672 C CA . LYS A 1 87 ? 12.863 -4.048 -14.879 1.00 91.00 87 LYS A CA 1
ATOM 673 C C . LYS A 1 87 ? 12.584 -3.935 -13.384 1.00 91.00 87 LYS A C 1
ATOM 675 O O . LYS A 1 87 ? 12.133 -2.890 -12.928 1.00 91.00 87 LYS A O 1
ATOM 680 N N . LEU A 1 88 ? 12.854 -5.010 -12.651 1.00 92.56 88 LEU A N 1
ATOM 681 C CA . LEU A 1 88 ? 12.873 -4.985 -11.193 1.00 92.56 88 LEU A CA 1
ATOM 682 C C . LEU A 1 88 ? 14.223 -4.397 -10.764 1.00 92.56 88 LEU A C 1
ATOM 684 O O . LEU A 1 88 ? 15.257 -4.946 -11.152 1.00 92.56 88 LEU A O 1
ATOM 688 N N . VAL A 1 89 ? 14.192 -3.263 -10.064 1.00 91.69 89 VAL A N 1
ATOM 689 C CA . VAL A 1 89 ? 15.363 -2.487 -9.624 1.00 91.69 89 VAL A CA 1
ATOM 690 C C . VAL A 1 89 ? 15.172 -1.995 -8.205 1.00 91.69 89 VAL A C 1
ATOM 692 O O . VAL A 1 89 ? 14.007 -1.767 -7.814 1.00 91.69 89 VAL A O 1
#

Secondary structure (DSSP, 8-state):
---HHHHHHHHHHHHHHHHHTT-----HHHHHHHHHHHHHHHHHHHHTS---HHIIIII-----S-S---TTPPPPP-----TTTSPP-

Foldseek 3Di:
DDDVVVVVVVVVVVCVCCVVVVNDDDCPVVVVVVVVVVVQVVVCFLQVDRDDPCCSPPPFPDDPDDPDDDPPDDDDDPDDRDGNPDHGD

pLDDT: mean 91.47, std 7.66, range [51.56, 98.25]

Solvent-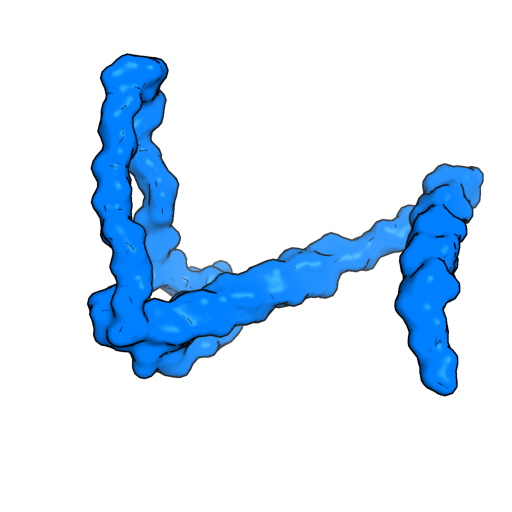accessible surface area (backbone atoms only — not comparable to full-atom values): 5711 Å² total; per-residue (Å²): 133,87,57,68,71,59,52,58,53,48,52,53,48,50,54,54,46,21,63,76,69,74,48,80,84,85,57,64,67,64,54,51,49,54,50,47,52,55,50,48,55,52,51,22,51,28,30,64,45,93,71,53,71,61,44,71,76,76,65,53,69,72,77,87,73,75,92,73,86,51,98,88,57,82,82,81,80,87,72,78,90,47,72,53,68,44,78,87,74

Mean predicted aligned error: 5.71 Å

Radius of gyration: 19.75 Å; Cα contacts (8 Å, |Δi|>4): 45; chains: 1; bounding box: 41×40×46 Å

Sequence (89 aa):
QGKIKDAYQEEHRALIQSIRDEQPIVELQQTADSSMVAILGRVAAYTGKKVSWDFMTTESALDLFPKTLTWNGSLESSGWAVPGKTKLV